Protein AF-A0A7V1U7A4-F1 (afdb_monomer)

Sequence (51 aa):
MAIDTRGLTPRQRRIVQFIERTVRERGYPPTVREIGEAVGLTSSSSVHAQL

Foldseek 3Di:
DPDPCPPDDPLRNQLVVQQVVCCVPPVHGDDPVVSCCSSVDDPPPPPPDDD

Radius of gyration: 13.24 Å; Cα contacts (8 Å, |Δi|>4): 22; chains: 1; bounding box: 22×39×26 Å

Solvent-accessible surface area (backbone atoms only — not comparable to full-atom values): 3365 Å² total; per-residue (Å²): 137,82,80,80,67,90,81,51,52,77,67,54,45,49,48,52,54,50,34,55,48,36,28,72,75,70,72,47,70,64,51,72,65,56,46,51,42,63,71,68,52,77,86,54,99,66,89,68,84,78,136

pLDDT: mean 75.72, std 17.49, range [43.94, 93.69]

Structure (mmCIF, N/CA/C/O backbone):
data_AF-A0A7V1U7A4-F1
#
_entry.id   AF-A0A7V1U7A4-F1
#
loop_
_atom_site.group_PDB
_atom_site.id
_atom_site.type_symbol
_atom_site.label_atom_id
_atom_site.label_alt_id
_atom_site.label_comp_id
_atom_site.label_asym_id
_atom_site.label_entity_id
_atom_site.label_seq_id
_atom_site.pdbx_PDB_ins_code
_atom_site.Cartn_x
_atom_site.Cartn_y
_atom_site.Cartn_z
_atom_site.occupancy
_atom_site.B_iso_or_equiv
_atom_site.auth_seq_id
_atom_site.auth_comp_id
_atom_site.auth_asym_id
_atom_site.auth_atom_id
_atom_site.pdbx_PDB_model_num
ATOM 1 N N . MET A 1 1 ? -13.407 9.127 -10.310 1.00 49.59 1 MET A N 1
ATOM 2 C CA . MET A 1 1 ? -11.985 9.168 -10.709 1.00 49.59 1 MET A CA 1
ATOM 3 C C . MET A 1 1 ? -11.556 7.744 -11.021 1.00 49.59 1 MET A C 1
ATOM 5 O O . MET A 1 1 ? -11.326 6.978 -10.100 1.00 49.59 1 MET A O 1
ATOM 9 N N . ALA A 1 2 ? -11.578 7.349 -12.295 1.00 58.25 2 ALA A N 1
ATOM 10 C CA . ALA A 1 2 ? -11.061 6.048 -12.707 1.00 58.25 2 ALA A CA 1
ATOM 11 C C . ALA A 1 2 ? -9.546 6.198 -12.865 1.00 58.25 2 ALA A C 1
ATOM 13 O O . ALA A 1 2 ? -9.098 6.995 -13.689 1.00 58.25 2 ALA A O 1
ATOM 14 N N . ILE A 1 3 ? -8.764 5.512 -12.036 1.00 64.38 3 ILE A N 1
ATOM 15 C CA . ILE A 1 3 ? -7.309 5.488 -12.188 1.00 64.38 3 ILE A CA 1
ATOM 16 C C . ILE A 1 3 ? -7.022 4.783 -13.518 1.00 64.38 3 ILE A C 1
ATOM 18 O O . ILE A 1 3 ? -7.336 3.604 -13.679 1.00 64.38 3 ILE A O 1
ATOM 22 N N . ASP A 1 4 ? -6.495 5.510 -14.503 1.00 68.88 4 ASP A N 1
ATOM 23 C CA . ASP A 1 4 ? -6.157 4.923 -15.797 1.00 68.88 4 ASP A CA 1
ATOM 24 C C . ASP A 1 4 ? -4.962 3.975 -15.620 1.00 68.88 4 ASP A C 1
ATOM 26 O O . ASP A 1 4 ? -3.839 4.381 -15.324 1.00 68.88 4 ASP A O 1
ATOM 30 N N . THR A 1 5 ? -5.224 2.674 -15.744 1.00 67.75 5 THR A N 1
ATOM 31 C CA . THR A 1 5 ? -4.218 1.619 -15.554 1.00 67.75 5 THR A CA 1
ATOM 32 C C . THR A 1 5 ? -3.510 1.230 -16.855 1.00 67.75 5 THR A C 1
ATOM 34 O O . THR A 1 5 ? -2.715 0.284 -16.858 1.00 67.75 5 THR A O 1
ATOM 37 N N . ARG A 1 6 ? -3.781 1.928 -17.971 1.00 72.12 6 ARG A N 1
ATOM 38 C CA . ARG A 1 6 ? -3.330 1.532 -19.318 1.00 72.12 6 ARG A CA 1
ATOM 39 C C . ARG A 1 6 ? -1.871 1.895 -19.615 1.00 72.12 6 ARG A C 1
ATOM 41 O O . ARG A 1 6 ? -1.332 1.390 -20.591 1.00 72.12 6 ARG A O 1
ATOM 48 N N . GLY A 1 7 ? -1.214 2.673 -18.750 1.00 80.19 7 GLY A N 1
ATOM 49 C CA . GLY A 1 7 ? 0.221 2.995 -18.834 1.00 80.19 7 GLY A CA 1
ATOM 50 C C . GLY A 1 7 ? 1.070 2.519 -17.648 1.00 80.19 7 GLY A C 1
ATOM 51 O O . GLY A 1 7 ? 2.236 2.890 -17.545 1.00 80.19 7 GLY A O 1
ATOM 52 N N . LEU A 1 8 ? 0.505 1.739 -16.720 1.00 83.06 8 LEU A N 1
ATOM 53 C CA . LEU A 1 8 ? 1.209 1.358 -15.495 1.00 83.06 8 LEU A CA 1
ATOM 54 C C . LEU A 1 8 ? 2.145 0.171 -15.723 1.00 83.06 8 LEU A C 1
ATOM 56 O O . LEU A 1 8 ? 1.749 -0.864 -16.265 1.00 83.06 8 LEU A O 1
ATOM 60 N N . THR A 1 9 ? 3.368 0.281 -15.206 1.00 86.12 9 THR A N 1
ATOM 61 C CA . THR A 1 9 ? 4.282 -0.863 -15.105 1.00 86.12 9 THR A CA 1
ATOM 62 C C . THR A 1 9 ? 3.657 -1.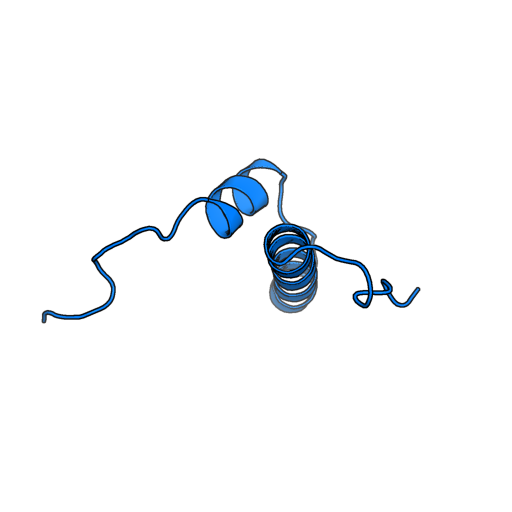977 -14.249 1.00 86.12 9 THR A C 1
ATOM 64 O O . THR A 1 9 ? 2.827 -1.697 -13.376 1.00 86.12 9 THR A O 1
ATOM 67 N N . PRO A 1 10 ? 4.068 -3.250 -14.410 1.00 82.25 10 PRO A N 1
ATOM 68 C CA . PRO A 1 10 ? 3.529 -4.363 -13.621 1.00 82.25 10 PRO A CA 1
ATOM 69 C C . PRO A 1 10 ? 3.589 -4.136 -12.102 1.00 82.25 10 PRO A C 1
ATOM 71 O O . PRO A 1 10 ? 2.690 -4.544 -11.367 1.00 82.25 10 PRO A O 1
ATOM 74 N N . ARG A 1 11 ? 4.627 -3.437 -11.625 1.00 82.06 11 ARG A N 1
ATOM 75 C CA . ARG A 1 11 ? 4.778 -3.061 -10.215 1.00 82.06 11 ARG A CA 1
ATOM 76 C C . ARG A 1 11 ? 3.758 -2.003 -9.797 1.00 82.06 11 ARG A C 1
ATOM 78 O O . ARG A 1 11 ? 3.088 -2.179 -8.787 1.00 82.06 11 ARG A O 1
ATOM 85 N N . GLN A 1 12 ? 3.597 -0.941 -10.583 1.00 85.62 12 GLN A N 1
ATOM 86 C CA . GLN A 1 12 ? 2.600 0.099 -10.309 1.00 85.62 12 GLN A CA 1
ATOM 87 C C . GLN A 1 12 ? 1.173 -0.457 -10.346 1.00 85.62 12 GLN A C 1
ATOM 89 O O . GLN A 1 12 ? 0.353 -0.098 -9.506 1.00 85.62 12 GLN A O 1
ATOM 94 N N . ARG A 1 13 ? 0.888 -1.396 -11.255 1.00 86.31 13 ARG A N 1
ATOM 95 C CA . ARG A 1 13 ? -0.412 -2.073 -11.319 1.00 86.31 13 ARG A CA 1
ATOM 96 C C . ARG A 1 13 ? -0.716 -2.851 -10.036 1.00 86.31 13 ARG A C 1
ATOM 98 O O . ARG A 1 13 ? -1.823 -2.747 -9.520 1.00 86.31 13 ARG A O 1
ATOM 105 N N . ARG A 1 14 ? 0.275 -3.568 -9.490 1.00 85.00 14 ARG A N 1
ATOM 106 C CA . ARG A 1 14 ? 0.159 -4.267 -8.196 1.00 85.00 14 ARG A CA 1
ATOM 107 C C . ARG A 1 14 ? -0.077 -3.305 -7.035 1.00 85.00 14 ARG A C 1
ATOM 109 O O . ARG A 1 14 ? -0.912 -3.597 -6.189 1.00 85.00 14 ARG A O 1
ATOM 116 N N . ILE A 1 15 ? 0.603 -2.156 -7.024 1.00 87.38 15 ILE A N 1
ATOM 117 C CA . ILE A 1 15 ? 0.387 -1.107 -6.014 1.00 87.38 15 ILE A CA 1
ATOM 118 C C . ILE A 1 15 ? -1.068 -0.624 -6.052 1.00 87.38 15 ILE A C 1
ATOM 120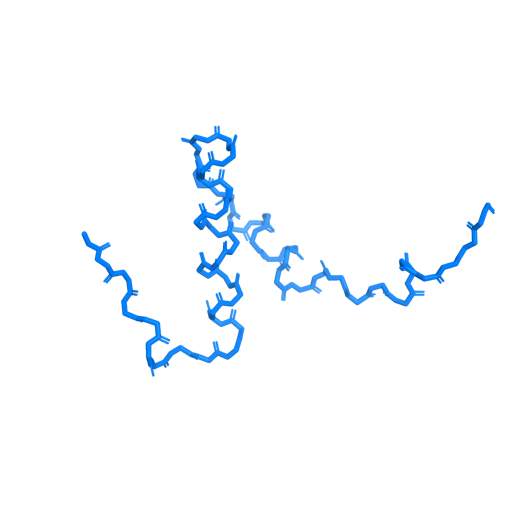 O O . ILE A 1 15 ? -1.741 -0.631 -5.025 1.00 87.38 15 ILE A O 1
ATOM 124 N N . VAL A 1 16 ? -1.573 -0.254 -7.234 1.00 89.00 16 VAL A N 1
ATOM 125 C CA . VAL A 1 16 ? -2.945 0.258 -7.386 1.00 89.00 16 VAL A CA 1
ATOM 126 C C . VAL A 1 16 ? -3.978 -0.798 -6.992 1.00 89.00 16 VAL A C 1
ATOM 128 O O . VAL A 1 16 ? -4.864 -0.505 -6.195 1.00 89.00 16 VAL A O 1
ATOM 131 N N . GLN A 1 17 ? -3.823 -2.040 -7.459 1.00 88.62 17 GLN A N 1
ATOM 132 C CA . GLN A 1 17 ? -4.720 -3.139 -7.084 1.00 88.62 17 GLN A CA 1
ATOM 133 C C . GLN A 1 17 ? -4.719 -3.412 -5.576 1.00 88.62 17 GLN A C 1
ATOM 135 O O . GLN A 1 17 ? -5.771 -3.685 -4.998 1.00 88.62 17 GLN A O 1
ATOM 140 N N . PHE A 1 18 ? -3.553 -3.333 -4.930 1.00 89.44 18 PHE A N 1
ATOM 141 C CA . PHE A 1 18 ? -3.442 -3.521 -3.487 1.00 89.44 18 PHE A CA 1
ATOM 142 C C . PHE A 1 18 ? -4.201 -2.436 -2.722 1.00 89.44 18 PHE A C 1
ATOM 144 O O . PHE A 1 18 ? -4.958 -2.748 -1.807 1.00 89.44 18 PHE A O 1
ATOM 151 N N . ILE A 1 19 ? -4.045 -1.177 -3.134 1.00 90.88 19 ILE A N 1
ATOM 152 C CA . ILE A 1 19 ? -4.745 -0.046 -2.524 1.00 90.88 19 ILE A CA 1
ATOM 153 C C . ILE A 1 19 ? -6.258 -0.195 -2.698 1.00 90.88 19 ILE A C 1
ATOM 155 O O . ILE A 1 19 ? -6.985 -0.118 -1.710 1.00 90.88 19 ILE A O 1
ATOM 159 N N . GLU A 1 20 ? -6.737 -0.457 -3.917 1.00 91.56 20 GLU A N 1
ATOM 160 C CA . GLU A 1 20 ? -8.173 -0.613 -4.188 1.00 91.56 20 GLU A CA 1
ATOM 161 C C . GLU A 1 20 ? -8.801 -1.743 -3.370 1.00 91.56 20 GLU A C 1
ATOM 163 O O . GLU A 1 20 ? -9.897 -1.583 -2.828 1.00 91.56 20 GLU A O 1
ATOM 168 N N . ARG A 1 21 ? -8.103 -2.877 -3.254 1.00 90.25 21 ARG A N 1
ATOM 169 C CA . ARG A 1 21 ? -8.552 -4.006 -2.439 1.00 90.25 21 ARG A CA 1
ATOM 170 C C . ARG A 1 21 ? -8.634 -3.629 -0.963 1.00 90.25 21 ARG A C 1
ATOM 172 O O . ARG A 1 21 ? -9.681 -3.827 -0.359 1.00 90.25 21 ARG A O 1
ATOM 179 N N . THR A 1 22 ? -7.576 -3.053 -0.398 1.00 91.88 22 THR A N 1
ATOM 180 C CA . THR A 1 22 ? -7.546 -2.717 1.032 1.00 91.88 22 THR A CA 1
ATOM 181 C C . THR A 1 22 ? -8.593 -1.665 1.388 1.00 91.88 22 THR A C 1
ATOM 183 O O . THR A 1 22 ? -9.264 -1.803 2.406 1.00 91.88 22 THR A O 1
ATOM 186 N N . VAL A 1 23 ? -8.816 -0.672 0.521 1.00 93.69 23 VAL A N 1
ATOM 187 C CA . VAL A 1 23 ? -9.904 0.300 0.710 1.00 93.69 23 VAL A CA 1
ATOM 188 C C . VAL A 1 23 ? -11.263 -0.398 0.700 1.00 93.69 23 VAL A C 1
ATOM 190 O O . VAL A 1 23 ? -12.104 -0.098 1.542 1.00 93.69 23 VAL A O 1
ATOM 193 N N . ARG A 1 24 ? -11.485 -1.347 -0.215 1.00 93.38 24 ARG A N 1
ATOM 194 C CA . ARG A 1 24 ? -12.750 -2.088 -0.303 1.00 93.38 24 ARG A CA 1
ATOM 195 C C . ARG A 1 24 ? -12.994 -2.994 0.903 1.00 93.38 24 ARG A C 1
ATOM 197 O O . ARG A 1 24 ? -14.129 -3.098 1.349 1.00 93.38 24 ARG A O 1
ATOM 204 N N . GLU A 1 25 ? -11.955 -3.655 1.402 1.00 92.44 25 GLU A N 1
ATOM 205 C CA . GLU A 1 25 ? -12.065 -4.628 2.495 1.00 92.44 25 GLU A CA 1
ATOM 206 C C . GLU A 1 25 ? -12.065 -3.971 3.877 1.00 92.44 25 GLU A C 1
ATOM 208 O O . GLU A 1 25 ? -12.806 -4.392 4.759 1.00 92.44 25 GLU A O 1
ATOM 213 N N . ARG A 1 26 ? -11.227 -2.949 4.080 1.00 92.75 26 ARG A N 1
ATOM 214 C CA . ARG A 1 26 ? -11.000 -2.333 5.396 1.00 92.75 26 ARG A CA 1
ATOM 215 C C . ARG A 1 26 ? -11.624 -0.948 5.544 1.00 92.75 26 ARG A C 1
ATOM 217 O O . ARG A 1 26 ? -11.724 -0.449 6.660 1.00 92.75 26 ARG A O 1
ATOM 224 N N . GLY A 1 2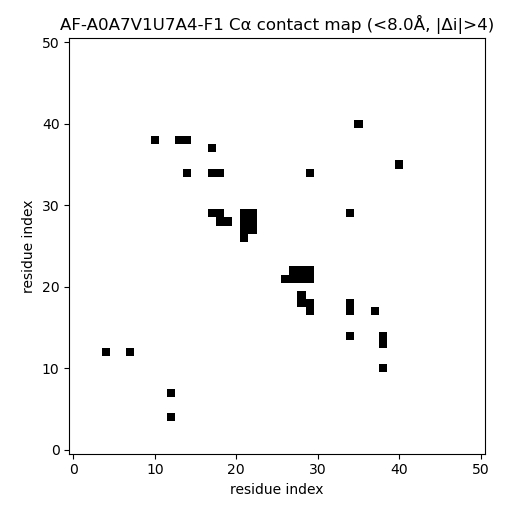7 ? -12.022 -0.312 4.443 1.00 93.38 27 GLY A N 1
ATOM 225 C CA . GLY A 1 27 ? -12.569 1.048 4.439 1.00 93.38 27 GLY A CA 1
ATOM 226 C C . GLY A 1 27 ? -11.513 2.157 4.492 1.00 93.38 27 GLY A C 1
ATOM 227 O O . GLY A 1 27 ? -11.872 3.331 4.519 1.00 93.38 27 GLY A O 1
ATOM 228 N N . TYR A 1 28 ? -10.220 1.817 4.487 1.00 90.56 28 TYR A N 1
ATOM 229 C CA . TYR A 1 28 ? -9.116 2.780 4.498 1.00 90.56 28 TYR A CA 1
ATOM 230 C C . TYR A 1 28 ? -7.961 2.331 3.591 1.00 90.56 28 TYR A C 1
ATOM 232 O O . TYR A 1 28 ? -7.755 1.131 3.398 1.00 90.56 28 TYR A O 1
ATOM 240 N N . PRO A 1 29 ? -7.204 3.275 3.001 1.00 90.50 29 PRO A N 1
ATOM 241 C CA . PRO A 1 29 ? -6.052 2.940 2.176 1.00 90.50 29 PRO A CA 1
ATOM 242 C C . PRO A 1 29 ? -4.913 2.350 3.025 1.00 90.50 29 PRO A C 1
ATOM 244 O O . PRO A 1 29 ? -4.726 2.766 4.169 1.00 90.50 29 PRO A O 1
ATOM 247 N N 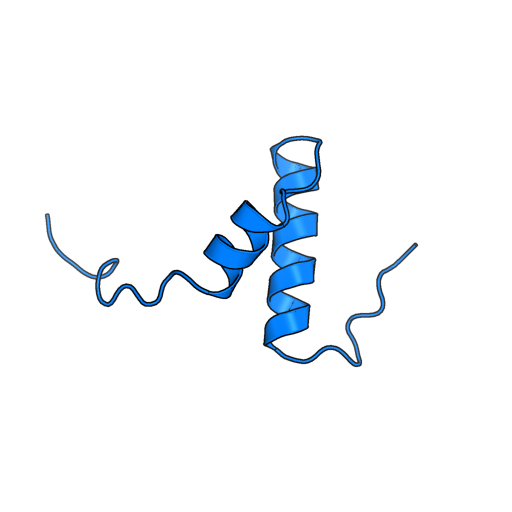. PRO A 1 30 ? -4.130 1.406 2.475 1.00 90.88 30 PRO A N 1
ATOM 248 C CA . PRO A 1 30 ? -2.979 0.848 3.169 1.00 90.88 30 PRO A CA 1
ATOM 249 C C . PRO A 1 30 ? -1.874 1.895 3.316 1.00 90.88 30 PRO A C 1
ATOM 251 O O . PRO A 1 30 ? -1.743 2.817 2.505 1.00 90.88 30 PRO A O 1
ATOM 254 N N . THR A 1 31 ? -1.028 1.720 4.323 1.00 92.19 31 THR A N 1
ATOM 255 C CA . THR A 1 31 ? 0.157 2.558 4.523 1.00 92.19 31 THR A CA 1
ATOM 256 C C . THR A 1 31 ? 1.240 2.269 3.481 1.00 92.19 31 THR A C 1
ATOM 258 O O . THR A 1 31 ? 1.301 1.193 2.890 1.00 92.19 31 THR A O 1
ATOM 261 N N . VAL A 1 32 ? 2.172 3.208 3.286 1.00 85.62 32 VAL A N 1
ATOM 262 C CA . VAL A 1 32 ? 3.330 3.010 2.391 1.00 85.62 32 VAL A CA 1
ATOM 263 C C . VAL A 1 32 ? 4.173 1.797 2.808 1.00 85.62 32 VAL A C 1
ATOM 265 O O . VAL A 1 32 ? 4.705 1.107 1.940 1.00 85.62 32 VAL A O 1
ATOM 268 N N . ARG A 1 33 ? 4.249 1.495 4.115 1.00 86.56 33 ARG A N 1
ATOM 269 C CA . ARG A 1 33 ? 4.883 0.268 4.625 1.00 86.56 33 ARG A CA 1
ATOM 270 C C . ARG A 1 33 ? 4.134 -0.979 4.165 1.00 86.56 33 ARG A C 1
ATOM 272 O O . ARG A 1 33 ? 4.752 -1.822 3.532 1.00 86.56 33 ARG A O 1
ATOM 279 N N . GLU A 1 34 ? 2.821 -1.054 4.380 1.00 87.12 34 GLU A N 1
ATOM 280 C CA . GLU A 1 34 ? 2.001 -2.190 3.926 1.00 87.12 34 GLU A CA 1
ATOM 281 C C . GLU A 1 34 ? 2.035 -2.366 2.405 1.00 87.12 34 GLU A C 1
ATOM 283 O O . G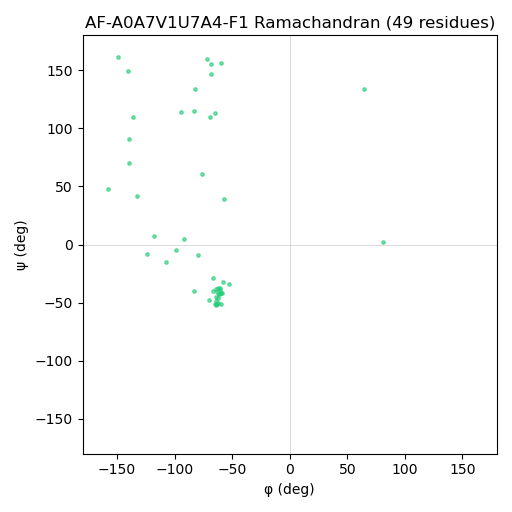LU A 1 34 ? 2.078 -3.490 1.917 1.00 87.12 34 GLU A O 1
ATOM 288 N N . ILE A 1 35 ? 2.049 -1.267 1.643 1.00 86.69 35 ILE A N 1
ATOM 289 C CA . ILE A 1 35 ? 2.210 -1.306 0.186 1.00 86.69 35 ILE A CA 1
ATOM 290 C C . ILE A 1 35 ? 3.587 -1.870 -0.164 1.00 86.69 35 ILE A C 1
ATOM 292 O O . ILE A 1 35 ? 3.667 -2.762 -0.998 1.00 86.69 35 ILE A O 1
ATOM 296 N N . GLY A 1 36 ? 4.657 -1.369 0.461 1.00 83.56 36 GLY A N 1
ATOM 297 C CA . GLY A 1 36 ? 6.032 -1.826 0.248 1.00 83.56 36 GLY A CA 1
ATOM 298 C C . GLY A 1 36 ? 6.222 -3.306 0.571 1.00 83.56 36 GLY A C 1
ATOM 299 O O . GLY A 1 36 ? 6.850 -4.019 -0.212 1.00 83.56 36 GLY A O 1
ATOM 300 N N . GLU A 1 37 ? 5.617 -3.774 1.662 1.00 83.31 37 GLU A N 1
ATOM 301 C CA . GLU A 1 37 ? 5.553 -5.192 2.009 1.00 83.31 37 GLU A CA 1
ATOM 302 C C . GLU A 1 37 ? 4.738 -5.963 0.966 1.00 83.31 37 GLU A C 1
ATOM 304 O O . GLU A 1 37 ? 5.253 -6.890 0.362 1.00 83.31 37 GLU A O 1
ATOM 309 N N . ALA A 1 38 ? 3.525 -5.542 0.614 1.00 79.00 38 ALA A N 1
ATOM 310 C CA . ALA A 1 38 ? 2.692 -6.272 -0.345 1.00 79.00 38 ALA A CA 1
ATOM 311 C C . ALA A 1 38 ? 3.238 -6.302 -1.787 1.00 79.00 38 ALA A C 1
ATOM 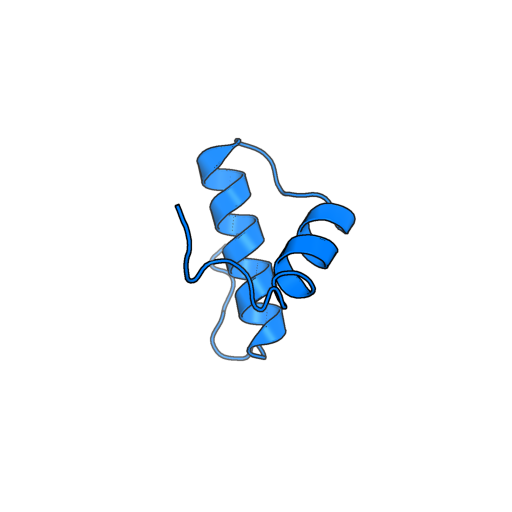313 O O . ALA A 1 38 ? 2.964 -7.245 -2.533 1.00 79.00 38 ALA A O 1
ATOM 314 N N . VAL A 1 39 ? 3.995 -5.282 -2.209 1.00 78.44 39 VAL A N 1
ATOM 315 C CA . VAL A 1 39 ? 4.585 -5.200 -3.561 1.00 78.44 39 VAL A CA 1
ATOM 316 C C . VAL A 1 39 ? 6.051 -5.636 -3.626 1.00 78.44 39 VAL A C 1
ATOM 318 O O . VAL A 1 39 ? 6.599 -5.696 -4.728 1.00 78.44 39 VAL A O 1
ATOM 321 N N . GLY A 1 40 ? 6.671 -5.949 -2.480 1.00 72.75 40 GLY A N 1
ATOM 322 C CA . GLY A 1 40 ? 8.046 -6.453 -2.342 1.00 72.75 40 GLY A CA 1
ATOM 323 C C . GLY A 1 40 ? 8.189 -7.788 -1.585 1.00 72.75 40 GLY A C 1
ATOM 324 O O . GLY A 1 40 ? 9.274 -8.358 -1.579 1.00 72.75 40 GLY A O 1
ATOM 325 N N . LEU A 1 41 ? 7.120 -8.310 -0.980 1.00 54.59 41 LEU A N 1
ATOM 326 C CA . LEU A 1 41 ? 7.056 -9.543 -0.187 1.00 54.59 41 LEU A CA 1
ATOM 327 C C . LEU A 1 41 ? 5.738 -10.243 -0.554 1.00 54.59 41 LEU A C 1
ATOM 329 O O .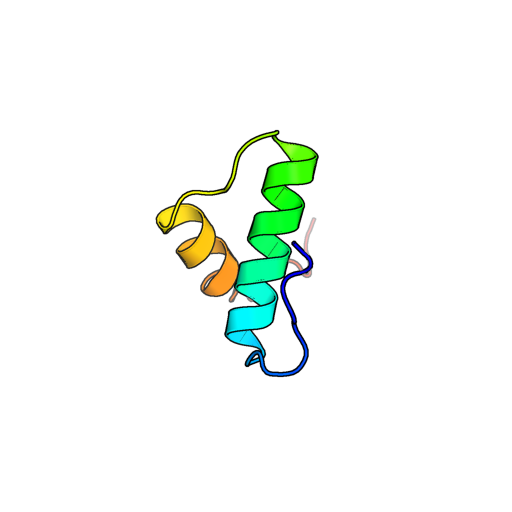 LEU A 1 41 ? 4.661 -9.938 -0.062 1.00 54.59 41 LEU A O 1
ATOM 333 N N . THR A 1 42 ? 5.754 -11.118 -1.542 1.00 51.22 42 THR A N 1
ATOM 334 C CA . THR A 1 42 ? 5.894 -12.543 -1.248 1.00 51.22 42 THR A CA 1
ATOM 335 C C . THR A 1 42 ? 6.829 -13.171 -2.271 1.00 51.22 42 THR A C 1
ATOM 337 O O . THR A 1 42 ? 6.445 -14.008 -3.077 1.00 51.22 42 THR A O 1
ATOM 340 N N . SER A 1 43 ? 8.115 -12.832 -2.198 1.00 47.03 43 SER A N 1
ATOM 341 C CA . SER A 1 43 ? 9.122 -13.846 -2.508 1.00 47.03 43 SER A CA 1
ATOM 342 C C . SER A 1 43 ? 9.220 -14.796 -1.312 1.00 47.03 43 SER A C 1
ATOM 344 O O . SER A 1 43 ? 10.259 -14.891 -0.668 1.00 47.03 43 SER A O 1
ATOM 346 N N . SER A 1 44 ? 8.115 -15.465 -0.977 1.00 45.91 44 SER A N 1
ATOM 347 C CA . SER A 1 44 ? 8.202 -16.748 -0.312 1.00 45.91 44 SER A CA 1
ATOM 348 C C . SER A 1 44 ? 8.120 -17.796 -1.407 1.00 45.91 44 SER A C 1
ATOM 350 O O . SER A 1 44 ? 7.090 -18.045 -2.030 1.00 45.91 44 SER A O 1
ATOM 352 N N . SER A 1 45 ? 9.219 -18.501 -1.554 1.00 45.34 45 SER A N 1
ATOM 353 C CA . SER A 1 45 ? 9.216 -19.920 -1.855 1.00 45.34 45 SER A CA 1
ATOM 35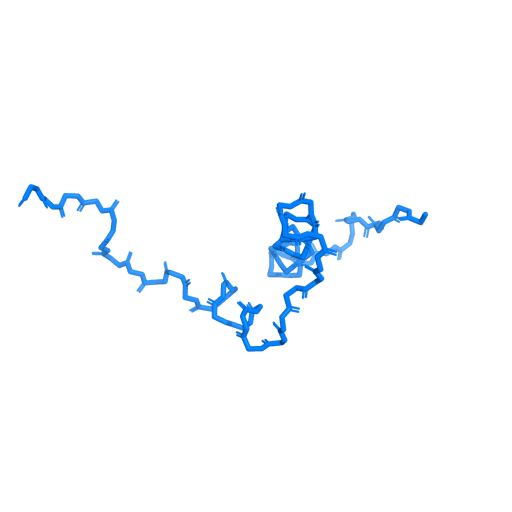4 C C . SER A 1 45 ? 8.432 -20.730 -0.787 1.00 45.34 45 SER A C 1
ATOM 356 O O . SER A 1 45 ? 8.907 -21.779 -0.369 1.00 45.34 45 SER A O 1
ATOM 358 N N . SER A 1 46 ? 7.292 -20.257 -0.246 1.00 44.62 46 SER A N 1
ATOM 359 C CA . SER A 1 46 ? 6.614 -20.889 0.909 1.00 44.62 46 SER A CA 1
ATOM 360 C C . SER A 1 46 ? 5.120 -20.553 1.044 1.00 44.62 46 SER A C 1
ATOM 362 O O . SER A 1 46 ? 4.650 -20.229 2.129 1.00 44.62 46 SER A O 1
ATOM 364 N N . VAL A 1 47 ? 4.345 -20.642 -0.039 1.00 46.09 47 VAL A N 1
ATOM 365 C CA . VAL A 1 47 ? 2.909 -20.999 0.061 1.00 46.09 47 VAL A CA 1
ATOM 366 C C . VAL A 1 47 ? 2.597 -22.088 -0.974 1.00 46.09 47 VAL A C 1
ATOM 368 O O . VAL A 1 47 ? 1.613 -22.048 -1.705 1.00 46.09 47 VAL A O 1
ATOM 371 N N . HIS A 1 48 ? 3.497 -23.060 -1.103 1.00 45.38 48 HIS A N 1
ATOM 372 C CA . HIS A 1 48 ? 3.192 -24.329 -1.746 1.00 45.38 48 HIS A CA 1
ATOM 373 C C . HIS A 1 48 ? 3.792 -25.425 -0.877 1.00 45.38 48 HIS A C 1
ATOM 375 O O . HIS A 1 48 ? 5.010 -25.542 -0.830 1.00 45.38 48 HIS A O 1
ATOM 381 N N . ALA A 1 49 ? 2.911 -26.183 -0.216 1.00 43.94 49 ALA A N 1
ATOM 382 C CA . ALA A 1 49 ? 3.203 -27.352 0.614 1.00 43.94 49 ALA A CA 1
ATOM 383 C C . ALA A 1 49 ? 4.038 -27.018 1.882 1.00 43.94 49 ALA A C 1
ATOM 385 O O . ALA A 1 49 ? 4.998 -26.272 1.839 1.00 43.94 49 ALA A O 1
ATOM 386 N N . GLN A 1 50 ? 3.734 -27.486 3.084 1.00 44.12 50 GLN A N 1
ATOM 387 C CA . GLN A 1 50 ? 3.124 -28.741 3.487 1.00 44.12 50 GLN A CA 1
ATOM 388 C C . GLN A 1 50 ? 2.305 -28.524 4.771 1.00 44.12 50 GLN A C 1
ATOM 390 O O . GLN A 1 50 ? 2.465 -27.519 5.461 1.00 44.12 50 GLN A O 1
ATOM 395 N N . LEU A 1 51 ? 1.415 -29.491 4.994 1.00 49.97 51 LEU A N 1
ATOM 396 C CA . LEU A 1 51 ? 0.709 -29.836 6.230 1.00 49.97 51 LEU A CA 1
ATOM 397 C C . LEU A 1 51 ? 1.503 -29.568 7.516 1.00 49.97 51 LEU A C 1
ATOM 399 O O . LEU A 1 51 ? 2.717 -29.875 7.518 1.00 49.97 51 LEU A O 1
#

Secondary structure (DSSP, 8-state):
-----TT--HHHHHHHHHHHHHHHHHSSPPPHHH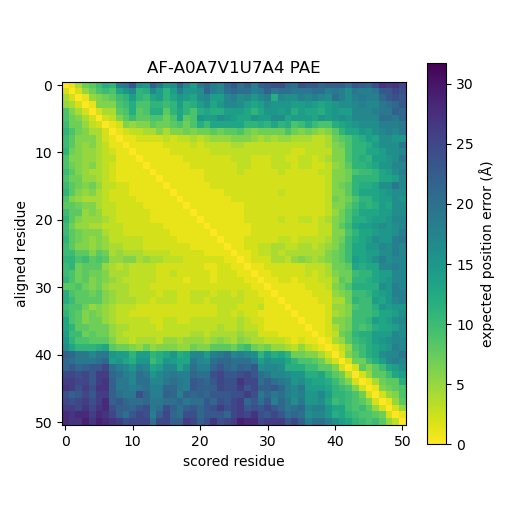HHHHHH----S-SS---

Nearest PDB structures (foldseek):
  8qyl-assembly1_D  TM=9.401E-01  e=2.478E+00  Homo sapiens
  9gbk-assembly1_E  TM=8.746E-01  e=7.883E+00  Saccharomyces cerevisiae
  1g0u-assembly1_R  TM=6.906E-01  e=6.151E+00  Saccharomyces cerevisiae

Mean predicted aligned error: 8.95 Å